Protein AF-A0A9X2DQ20-F1 (afdb_monomer_lite)

Radius of gyration: 16.5 Å; chains: 1; bounding box: 29×31×45 Å

Secondary structure (DSSP, 8-state):
---PPP------TTTT-PPPTTT--HHHHHHHHHHHHHHHHHHHHHHT-

InterPro domains:
  IPR025435 YfhD-like protein [PF14151] (3-45)

Structure (mmCIF, N/CA/C/O backbone):
data_AF-A0A9X2DQ20-F1
#
_entry.id   AF-A0A9X2DQ20-F1
#
loop_
_atom_site.group_PDB
_atom_site.id
_atom_site.type_symbol
_atom_site.label_atom_id
_atom_site.label_alt_id
_atom_site.lab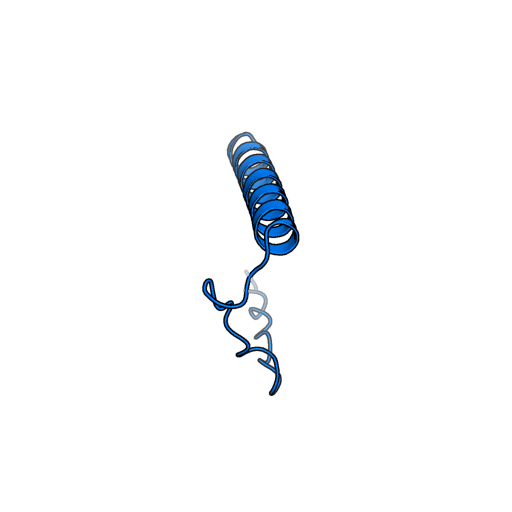el_comp_id
_atom_site.label_asym_id
_atom_site.label_entity_id
_atom_site.label_seq_id
_atom_site.pdbx_PDB_ins_code
_atom_site.Cartn_x
_atom_site.Cartn_y
_atom_site.Cartn_z
_atom_site.occupancy
_atom_site.B_iso_or_equiv
_atom_site.auth_seq_id
_atom_site.auth_comp_id
_atom_site.auth_asym_id
_atom_site.auth_atom_id
_atom_site.pdbx_PDB_model_num
ATOM 1 N N . MET A 1 1 ? -14.674 -8.144 35.902 1.00 45.88 1 MET A N 1
ATOM 2 C CA . MET A 1 1 ? -14.634 -7.709 34.486 1.00 45.88 1 MET A CA 1
ATOM 3 C C . MET A 1 1 ? -13.784 -8.692 33.690 1.00 45.88 1 MET A C 1
ATOM 5 O O . MET A 1 1 ? -12.574 -8.724 33.880 1.00 45.88 1 MET A O 1
ATOM 9 N N . ALA A 1 2 ? -14.406 -9.540 32.870 1.00 54.94 2 ALA A N 1
ATOM 10 C CA . ALA A 1 2 ? -13.695 -10.538 32.071 1.00 54.94 2 ALA A CA 1
ATOM 11 C C . ALA A 1 2 ? -12.971 -9.858 30.895 1.00 54.94 2 ALA A C 1
ATOM 13 O O . ALA A 1 2 ? -13.609 -9.297 30.004 1.00 54.94 2 ALA A O 1
ATOM 14 N N . LYS A 1 3 ? -11.632 -9.875 30.903 1.00 61.81 3 LYS A N 1
ATOM 15 C CA . LYS A 1 3 ? -10.812 -9.432 29.767 1.00 61.81 3 LYS A CA 1
ATOM 16 C C . LYS A 1 3 ? -10.934 -10.493 28.671 1.00 61.81 3 LYS A C 1
ATOM 18 O O . LYS A 1 3 ? -10.496 -11.621 28.872 1.00 61.81 3 LYS A O 1
ATOM 23 N N . LYS A 1 4 ? -11.552 -10.153 27.535 1.00 65.00 4 LYS A N 1
ATOM 24 C CA . LYS A 1 4 ? -11.597 -11.049 26.368 1.00 65.00 4 LYS A CA 1
ATOM 25 C C . LYS A 1 4 ? -10.157 -11.337 25.912 1.00 65.00 4 LYS A C 1
ATOM 27 O O . LYS A 1 4 ? -9.373 -10.385 25.837 1.00 65.00 4 LYS A O 1
ATOM 32 N N . PRO A 1 5 ? -9.790 -12.598 25.627 1.00 66.12 5 PRO A N 1
ATOM 33 C CA . PRO A 1 5 ? -8.465 -12.907 25.111 1.00 66.12 5 PRO A CA 1
ATOM 34 C C . PRO A 1 5 ? -8.281 -12.183 23.774 1.00 66.12 5 PRO A C 1
ATOM 36 O O . PRO A 1 5 ? -9.165 -12.205 22.917 1.00 66.12 5 PRO A O 1
ATOM 39 N N . LYS A 1 6 ? -7.156 -11.476 23.620 1.00 68.12 6 LYS A N 1
ATOM 40 C CA . LYS A 1 6 ? -6.784 -10.874 22.337 1.00 68.12 6 LYS A CA 1
ATOM 41 C C . LYS A 1 6 ? -6.608 -12.024 21.349 1.00 68.12 6 LYS A C 1
ATOM 43 O O . LYS A 1 6 ? -5.802 -12.912 21.613 1.00 68.12 6 LYS A O 1
ATOM 48 N N . ALA A 1 7 ? -7.372 -12.020 20.258 1.00 67.44 7 ALA A N 1
ATOM 49 C CA . ALA A 1 7 ? -7.183 -12.972 19.174 1.00 67.44 7 ALA A CA 1
ATOM 50 C C . ALA A 1 7 ? -5.741 -12.827 18.672 1.00 67.44 7 ALA A C 1
ATOM 52 O O . ALA A 1 7 ? -5.376 -11.787 18.123 1.00 67.44 7 ALA A O 1
ATOM 53 N N . GLN A 1 8 ? -4.904 -13.827 18.942 1.00 64.25 8 GLN A N 1
ATOM 54 C CA . GLN A 1 8 ? -3.587 -13.918 18.336 1.00 64.25 8 GLN A CA 1
ATOM 55 C C . GLN A 1 8 ? -3.829 -14.211 16.861 1.00 64.25 8 GLN A C 1
ATOM 57 O O . GLN A 1 8 ? -4.279 -15.297 16.508 1.00 64.25 8 GLN A O 1
ATOM 62 N N . GLN A 1 9 ? -3.611 -13.210 16.011 1.00 70.62 9 GLN A N 1
ATOM 63 C CA . GLN A 1 9 ? -3.553 -13.422 14.573 1.00 70.62 9 GLN A CA 1
ATOM 64 C C . GLN A 1 9 ? -2.344 -14.330 14.332 1.00 70.62 9 GLN A C 1
ATOM 66 O O . GLN A 1 9 ? -1.203 -13.894 14.472 1.00 70.62 9 GLN A O 1
ATOM 71 N N . GLN A 1 10 ? -2.599 -15.621 14.108 1.00 68.31 10 GLN A N 1
ATOM 72 C CA . GLN A 1 10 ? -1.569 -16.561 13.688 1.00 68.31 10 GLN A CA 1
ATOM 73 C C . GLN A 1 10 ? -1.043 -16.069 12.349 1.00 68.31 10 GLN A C 1
ATOM 75 O O . GLN A 1 10 ? -1.803 -16.015 11.385 1.00 68.31 10 GLN A O 1
ATOM 80 N N . LYS A 1 11 ? 0.234 -15.685 12.320 1.00 71.44 11 LYS A N 1
ATOM 81 C CA . LYS A 1 11 ? 0.897 -15.361 11.068 1.00 71.44 11 LYS A CA 1
ATOM 82 C C . LYS A 1 11 ? 1.083 -16.651 10.274 1.00 71.44 11 LYS A C 1
ATOM 84 O O . LYS A 1 11 ? 1.694 -17.596 10.777 1.00 71.44 11 LYS A O 1
ATOM 89 N N . GLY A 1 12 ? 0.492 -16.721 9.089 1.00 73.31 12 GLY A N 1
ATOM 90 C CA . GLY A 1 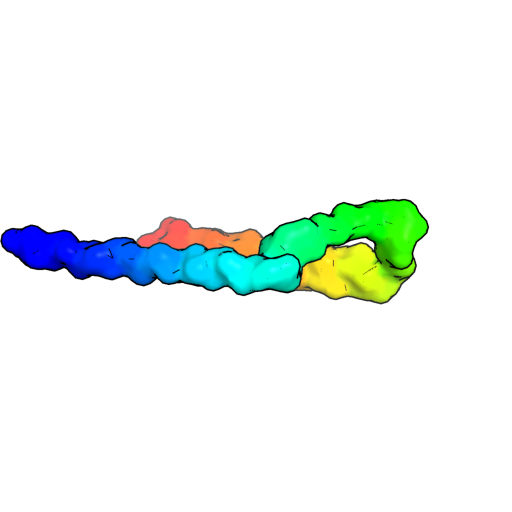12 ? 0.711 -17.802 8.138 1.00 73.31 12 GLY A CA 1
ATOM 91 C C . GLY A 1 12 ? 2.079 -17.674 7.455 1.00 73.31 12 GLY A C 1
ATOM 92 O O . GLY A 1 12 ? 2.699 -16.615 7.508 1.00 73.31 12 GLY A O 1
ATOM 93 N N . PRO A 1 13 ? 2.548 -18.719 6.755 1.00 73.31 13 PRO A N 1
ATOM 94 C CA . PRO A 1 13 ? 3.852 -18.723 6.079 1.00 73.31 13 PRO A CA 1
ATOM 95 C C . PRO A 1 13 ? 4.002 -17.671 4.961 1.00 73.31 13 PRO A C 1
ATOM 97 O O . PRO A 1 13 ? 5.098 -17.485 4.451 1.00 73.31 13 PRO A O 1
ATOM 100 N N . TYR A 1 14 ? 2.919 -16.986 4.581 1.00 72.69 14 TYR A N 1
ATOM 101 C CA . TYR A 1 14 ? 2.899 -15.938 3.555 1.00 72.69 14 TYR A CA 1
ATOM 102 C C . TYR A 1 14 ? 2.652 -14.532 4.128 1.00 72.69 14 TYR A C 1
ATOM 104 O O . TYR A 1 14 ? 2.573 -13.572 3.368 1.00 72.69 14 TYR A O 1
ATOM 112 N N . ASP A 1 15 ? 2.543 -14.388 5.452 1.00 72.25 15 ASP A N 1
ATOM 113 C CA . ASP A 1 15 ? 2.284 -13.089 6.096 1.00 72.25 15 ASP A CA 1
ATOM 114 C C . ASP A 1 15 ? 3.545 -12.214 6.228 1.00 72.25 15 ASP A C 1
ATOM 116 O O . ASP A 1 15 ? 3.477 -11.097 6.743 1.00 72.25 15 ASP A O 1
ATOM 120 N N . GLU A 1 16 ? 4.698 -12.713 5.780 1.00 75.19 16 GLU A N 1
ATOM 121 C CA . GLU A 1 16 ? 6.000 -12.031 5.828 1.00 75.19 16 GLU A CA 1
ATOM 122 C C . GLU A 1 16 ? 6.439 -11.495 4.457 1.00 75.19 16 GLU A C 1
ATOM 124 O O . GLU A 1 16 ? 7.616 -11.229 4.231 1.00 75.19 16 GLU A O 1
ATOM 129 N N . VAL A 1 17 ? 5.506 -11.339 3.515 1.00 74.94 17 VAL A N 1
ATOM 130 C CA . VAL A 1 17 ? 5.817 -10.710 2.228 1.00 74.94 17 VAL A CA 1
ATOM 131 C C . VAL A 1 17 ? 5.882 -9.196 2.421 1.00 74.94 17 VAL A C 1
ATOM 133 O O . VAL A 1 17 ? 4.863 -8.532 2.616 1.00 74.94 17 VAL A O 1
ATOM 136 N N . GLU A 1 18 ? 7.097 -8.657 2.383 1.00 76.12 18 GLU A N 1
ATOM 137 C CA . GLU A 1 18 ? 7.352 -7.219 2.442 1.00 76.12 18 GLU A CA 1
ATOM 138 C C . GLU A 1 18 ? 7.247 -6.575 1.055 1.00 76.12 18 GLU A C 1
ATOM 140 O O . GLU A 1 18 ? 7.593 -7.161 0.028 1.00 76.12 18 GLU A O 1
ATOM 145 N N . PHE A 1 19 ? 6.759 -5.338 1.029 1.00 75.00 19 PHE A N 1
ATOM 146 C CA . PHE A 1 19 ? 6.673 -4.541 -0.187 1.00 75.00 19 PHE A CA 1
ATOM 147 C C . PHE A 1 19 ? 8.068 -4.056 -0.614 1.00 75.00 19 PHE A C 1
ATOM 149 O O . PHE A 1 19 ? 8.771 -3.435 0.180 1.00 75.00 19 PHE A O 1
ATOM 156 N N . SER A 1 20 ? 8.445 -4.295 -1.874 1.00 82.25 20 SER A N 1
ATOM 157 C CA . SER A 1 20 ? 9.690 -3.787 -2.465 1.00 82.25 20 SER A CA 1
ATOM 158 C C . SER A 1 20 ? 9.409 -2.587 -3.370 1.00 82.25 20 SER A C 1
ATOM 160 O O . SER A 1 20 ? 8.749 -2.720 -4.399 1.00 82.25 20 SER A O 1
ATOM 162 N N . GLU A 1 21 ? 9.947 -1.417 -3.014 1.00 77.88 21 GLU A N 1
ATOM 163 C CA . GLU A 1 21 ? 9.795 -0.175 -3.791 1.00 77.88 21 GLU A CA 1
ATOM 164 C C . GLU A 1 21 ? 10.437 -0.231 -5.188 1.00 77.88 21 GLU A C 1
ATOM 166 O O . GLU A 1 21 ? 10.017 0.513 -6.077 1.00 77.88 21 GLU A O 1
ATOM 171 N N . GLU A 1 22 ? 11.437 -1.098 -5.380 1.00 80.19 22 GLU A N 1
ATOM 172 C CA . GLU A 1 22 ? 12.139 -1.298 -6.656 1.00 80.19 22 GLU A CA 1
ATOM 173 C C . GLU A 1 22 ? 11.294 -2.090 -7.663 1.00 80.19 22 GLU A C 1
ATOM 175 O O . GLU A 1 22 ? 11.379 -1.856 -8.867 1.00 80.19 22 GLU A O 1
ATOM 180 N N . LEU A 1 23 ? 10.449 -2.999 -7.168 1.00 81.12 23 LEU A N 1
ATOM 181 C CA . LEU A 1 23 ? 9.541 -3.806 -7.989 1.00 81.12 23 LEU A CA 1
ATOM 182 C C . LEU A 1 23 ? 8.163 -3.164 -8.163 1.00 81.12 23 LEU A C 1
ATOM 184 O O . LEU A 1 23 ? 7.402 -3.591 -9.026 1.00 81.12 23 LEU A O 1
ATOM 188 N N . ALA A 1 24 ? 7.849 -2.161 -7.347 1.00 83.62 24 ALA A N 1
ATOM 189 C CA . ALA A 1 24 ? 6.561 -1.499 -7.360 1.00 83.62 24 ALA A CA 1
ATOM 190 C C . ALA A 1 24 ? 6.403 -0.581 -8.570 1.00 83.62 24 ALA A C 1
ATOM 192 O O . ALA A 1 24 ? 7.162 0.382 -8.749 1.00 83.62 24 ALA A O 1
ATOM 193 N N . ASP A 1 25 ? 5.361 -0.831 -9.354 1.00 87.31 25 ASP A N 1
ATOM 194 C CA . ASP A 1 25 ? 5.011 0.033 -10.469 1.00 87.31 25 ASP A CA 1
ATOM 195 C C . ASP A 1 25 ? 4.166 1.246 -10.021 1.00 87.31 25 ASP A C 1
ATOM 197 O O . ASP A 1 25 ? 3.889 1.475 -8.836 1.00 87.31 25 ASP A O 1
ATOM 201 N N . GLY A 1 26 ? 3.786 2.098 -10.978 1.00 87.69 26 GLY A N 1
ATOM 202 C CA . GLY A 1 26 ? 2.959 3.271 -10.687 1.00 87.69 26 GLY A CA 1
ATOM 203 C C . GLY A 1 26 ? 1.582 2.914 -10.112 1.00 87.69 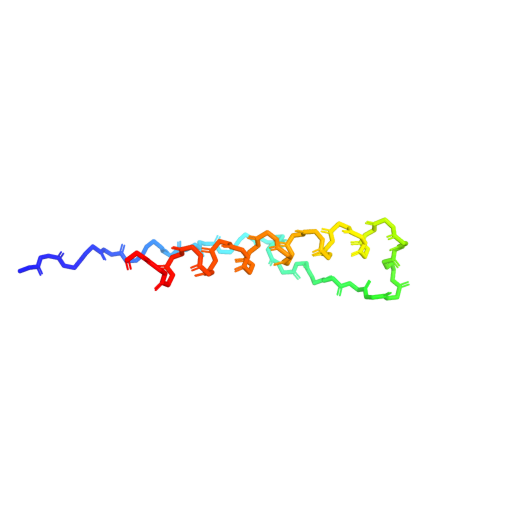26 GLY A C 1
ATOM 204 O O . GLY A 1 26 ? 1.067 3.646 -9.267 1.00 87.69 26 GLY A O 1
ATOM 205 N N . ALA A 1 27 ? 1.006 1.780 -10.518 1.00 88.31 27 ALA A N 1
ATOM 206 C CA . ALA A 1 27 ? -0.298 1.337 -10.042 1.00 88.31 27 ALA A CA 1
ATOM 207 C C . ALA A 1 27 ? -0.228 0.841 -8.590 1.00 88.31 27 ALA A C 1
ATOM 209 O O . ALA A 1 27 ? -1.127 1.150 -7.800 1.00 88.31 27 ALA A O 1
ATOM 210 N N . ASP A 1 28 ? 0.855 0.156 -8.215 1.00 88.50 28 ASP A N 1
ATOM 211 C CA . ASP A 1 28 ? 1.101 -0.289 -6.840 1.00 88.50 28 ASP A CA 1
ATOM 212 C C . ASP A 1 28 ? 1.211 0.895 -5.872 1.00 88.50 28 ASP A C 1
ATOM 214 O O . ASP A 1 28 ? 0.598 0.911 -4.797 1.00 88.50 28 ASP A O 1
ATOM 218 N N . ARG A 1 29 ? 1.944 1.939 -6.278 1.00 85.50 29 ARG A N 1
ATOM 219 C CA . ARG A 1 29 ? 2.093 3.171 -5.486 1.00 85.50 29 ARG A CA 1
ATOM 220 C C . ARG A 1 29 ? 0.756 3.882 -5.298 1.00 85.50 29 ARG A C 1
ATOM 222 O O . ARG A 1 29 ? 0.420 4.275 -4.177 1.00 85.50 29 ARG A O 1
ATOM 229 N N . ASP A 1 30 ? -0.032 3.992 -6.363 1.00 88.44 30 ASP A N 1
ATOM 230 C CA . ASP A 1 30 ? -1.360 4.605 -6.313 1.00 88.44 30 ASP A CA 1
ATOM 231 C C . ASP A 1 30 ? -2.327 3.813 -5.419 1.00 88.44 30 ASP A C 1
ATOM 233 O O . ASP A 1 30 ? -3.116 4.400 -4.666 1.00 88.44 30 ASP A O 1
ATOM 237 N N . ALA A 1 31 ? -2.266 2.480 -5.462 1.00 89.69 31 ALA A N 1
ATOM 238 C CA . ALA A 1 31 ? -3.069 1.616 -4.605 1.00 89.69 31 ALA A CA 1
ATOM 239 C C . ALA A 1 31 ? -2.713 1.804 -3.121 1.00 89.69 31 ALA A C 1
ATOM 241 O O . ALA A 1 31 ? -3.611 2.006 -2.293 1.00 89.69 31 ALA A O 1
ATOM 242 N N . MET A 1 32 ? -1.418 1.826 -2.786 1.00 88.00 32 MET A N 1
ATOM 243 C CA . MET A 1 32 ? -0.956 2.065 -1.415 1.00 88.00 32 MET A CA 1
ATOM 244 C C . MET A 1 32 ? -1.342 3.456 -0.903 1.00 8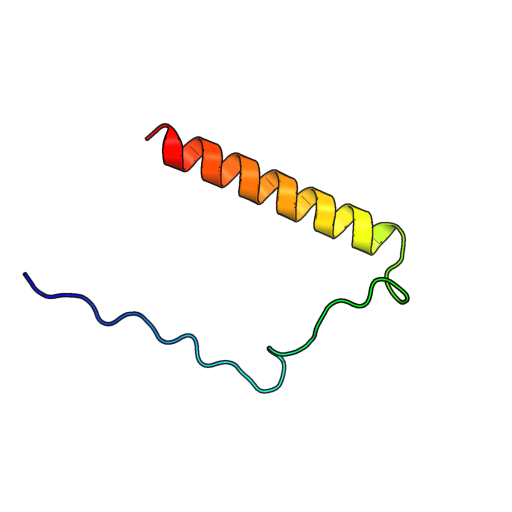8.00 32 MET A C 1
ATOM 246 O O . MET A 1 32 ? -1.823 3.585 0.227 1.00 88.00 32 MET A O 1
ATOM 250 N N . ALA A 1 33 ? -1.216 4.486 -1.742 1.00 90.31 33 ALA A N 1
ATOM 251 C CA . ALA A 1 33 ? -1.612 5.848 -1.392 1.00 90.31 33 ALA A CA 1
ATOM 252 C C . ALA A 1 33 ? -3.114 5.943 -1.066 1.00 90.31 33 ALA A C 1
ATOM 254 O O . ALA A 1 33 ? -3.508 6.568 -0.075 1.00 90.31 33 ALA A O 1
ATOM 255 N N . ARG A 1 34 ? -3.971 5.272 -1.850 1.00 92.38 34 ARG A N 1
ATOM 256 C CA . ARG A 1 34 ? -5.419 5.208 -1.581 1.00 92.38 34 ARG A CA 1
ATOM 257 C C . ARG A 1 34 ? -5.731 4.479 -0.276 1.00 92.38 34 ARG A C 1
ATOM 259 O O . ARG A 1 34 ? -6.606 4.930 0.467 1.00 92.38 34 ARG A O 1
ATOM 266 N N . MET A 1 35 ? -5.022 3.386 0.010 1.00 89.75 35 MET A N 1
ATOM 267 C CA . MET A 1 35 ? -5.189 2.633 1.254 1.00 89.75 35 MET A CA 1
ATOM 268 C C . MET A 1 35 ? -4.825 3.488 2.474 1.00 89.75 35 MET A C 1
ATOM 270 O O . MET A 1 35 ? -5.633 3.608 3.397 1.00 89.75 35 MET A O 1
ATOM 274 N N . GLN A 1 36 ? -3.665 4.152 2.452 1.00 90.31 36 GLN A N 1
ATOM 275 C CA . GLN A 1 36 ? -3.237 5.043 3.536 1.00 90.31 36 GLN A CA 1
ATOM 276 C C . GLN A 1 36 ? -4.229 6.191 3.762 1.00 90.31 36 GLN A C 1
ATOM 278 O O . GLN A 1 36 ? -4.639 6.439 4.897 1.00 90.31 36 GLN A O 1
ATOM 283 N N . ALA A 1 37 ? -4.700 6.835 2.689 1.00 90.62 37 ALA A N 1
ATOM 284 C CA . ALA A 1 37 ? -5.684 7.912 2.792 1.00 90.62 37 ALA A CA 1
ATOM 285 C C . ALA A 1 37 ? -7.013 7.445 3.421 1.00 90.62 37 ALA A C 1
ATOM 287 O O . ALA A 1 37 ? -7.641 8.179 4.197 1.00 90.62 37 ALA A O 1
ATOM 288 N N . ALA A 1 38 ? -7.456 6.223 3.110 1.00 91.25 38 ALA A N 1
ATOM 289 C CA . ALA A 1 38 ? -8.649 5.634 3.712 1.00 91.25 38 ALA A CA 1
ATOM 290 C C . ALA A 1 38 ? -8.457 5.358 5.212 1.00 91.25 38 ALA A C 1
ATOM 292 O O . ALA A 1 38 ? -9.335 5.698 6.017 1.00 91.25 38 ALA A O 1
ATOM 293 N N . ASP A 1 39 ? -7.303 4.814 5.592 1.00 91.50 39 ASP A N 1
ATOM 294 C CA . ASP A 1 39 ? -6.938 4.543 6.982 1.00 91.50 39 ASP A CA 1
ATOM 295 C C . ASP A 1 39 ? -6.861 5.822 7.817 1.00 91.50 39 ASP A C 1
ATOM 297 O O . ASP A 1 39 ? -7.416 5.888 8.921 1.00 91.50 39 ASP A O 1
ATOM 301 N N . ASP A 1 40 ? -6.250 6.876 7.283 1.00 89.50 40 ASP A N 1
ATOM 302 C CA . ASP A 1 40 ? -6.160 8.170 7.957 1.00 89.50 40 ASP A CA 1
ATOM 303 C C . ASP A 1 40 ? -7.539 8.796 8.151 1.00 89.50 40 ASP A C 1
ATOM 305 O O . ASP A 1 40 ? -7.876 9.274 9.243 1.00 89.50 40 ASP A O 1
ATOM 309 N N . ARG A 1 41 ? -8.403 8.705 7.135 1.00 86.56 41 ARG A N 1
ATOM 310 C CA . ARG A 1 41 ? -9.798 9.144 7.246 1.00 86.56 41 ARG A CA 1
ATOM 311 C C . ARG A 1 41 ? -10.558 8.342 8.304 1.00 86.56 41 ARG A C 1
ATOM 313 O O . ARG A 1 41 ? -11.353 8.917 9.054 1.00 86.56 41 ARG A O 1
ATOM 320 N N . ALA A 1 42 ? -10.331 7.033 8.395 1.00 87.44 42 ALA A N 1
ATOM 321 C CA .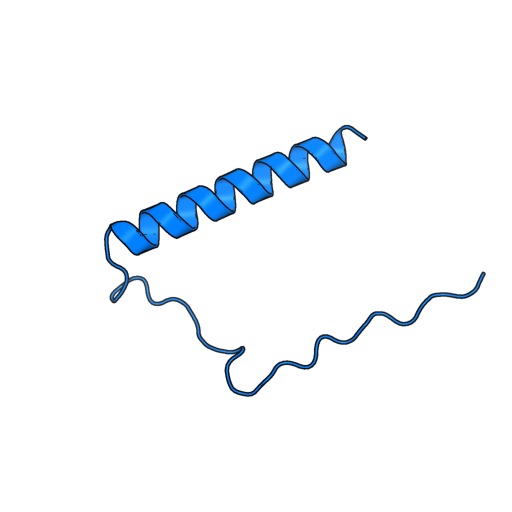 ALA A 1 42 ? -10.954 6.179 9.403 1.00 87.44 42 ALA A CA 1
ATOM 322 C C . ALA A 1 42 ? -10.458 6.504 10.824 1.00 87.44 42 ALA A C 1
ATOM 324 O O . ALA A 1 42 ? -11.270 6.590 11.752 1.00 87.44 42 ALA A O 1
ATOM 325 N N . LYS A 1 43 ? -9.156 6.758 11.000 1.00 85.88 43 LYS A N 1
ATOM 326 C CA . LYS A 1 43 ? -8.559 7.194 12.275 1.00 85.88 43 LYS A CA 1
ATOM 327 C C . LYS A 1 43 ? -9.125 8.540 12.729 1.00 85.88 43 LYS A C 1
ATOM 329 O O . LYS A 1 43 ? -9.527 8.669 13.887 1.00 85.88 43 LYS A O 1
ATOM 334 N N . GLN A 1 44 ? -9.250 9.513 11.824 1.00 78.62 44 GLN A N 1
ATOM 335 C CA . GLN A 1 44 ? -9.868 10.808 12.135 1.00 78.62 44 GLN A CA 1
ATOM 336 C C . GLN A 1 44 ? -11.336 10.664 12.560 1.00 78.62 44 GLN A C 1
ATOM 338 O O . GLN A 1 44 ? -11.764 11.302 13.522 1.00 78.62 44 GLN A O 1
ATOM 343 N N . LYS A 1 45 ? -12.106 9.790 11.896 1.00 73.31 45 LYS A N 1
ATOM 344 C CA . LYS A 1 45 ? -13.494 9.491 12.288 1.00 73.31 45 LYS A CA 1
ATOM 345 C C . LYS A 1 45 ? -13.588 8.814 13.657 1.00 73.31 45 LYS A C 1
ATOM 347 O O . LYS A 1 45 ? -14.506 9.128 14.405 1.00 73.31 45 LYS A O 1
ATOM 352 N N . LYS A 1 46 ? -12.656 7.916 14.003 1.00 69.06 46 LYS A N 1
ATOM 353 C CA . LYS A 1 46 ? -12.596 7.289 15.337 1.00 69.06 46 LYS A CA 1
ATOM 354 C C . LYS A 1 46 ? -12.243 8.290 16.439 1.00 69.06 46 LYS A C 1
ATOM 356 O O . LYS A 1 46 ? -12.805 8.187 17.516 1.00 69.06 46 LYS A O 1
ATOM 361 N N . LYS A 1 47 ? -11.360 9.262 16.174 1.00 64.62 47 LYS A N 1
ATOM 362 C CA . LYS A 1 47 ? -10.958 10.289 17.158 1.00 64.62 47 LYS A CA 1
ATOM 363 C C . LYS A 1 47 ? -12.056 11.325 17.450 1.00 64.62 47 LYS A C 1
ATOM 365 O O . LYS A 1 47 ? -12.008 11.973 18.485 1.00 64.62 47 LYS A O 1
ATOM 370 N N . LYS A 1 48 ? -13.023 11.499 16.540 1.00 60.03 48 LYS A N 1
ATOM 371 C CA . LYS A 1 48 ? -14.175 12.405 16.709 1.00 60.03 48 LYS A CA 1
ATOM 372 C C . LYS A 1 48 ? -15.401 11.748 17.368 1.00 60.03 48 LYS A C 1
ATOM 374 O O . LYS A 1 48 ? -16.421 12.421 17.488 1.00 60.03 48 LYS A O 1
ATOM 379 N N . ARG A 1 49 ? -15.335 10.461 17.720 1.00 51.56 49 ARG A N 1
ATOM 380 C CA . ARG A 1 49 ? -16.412 9.736 18.411 1.00 51.56 49 ARG A CA 1
ATOM 381 C C . ARG A 1 49 ? -16.148 9.629 19.900 1.00 51.56 49 ARG A C 1
ATOM 383 O O . ARG A 1 49 ? -14.957 9.565 20.269 1.00 51.56 49 ARG A O 1
#

Foldseek 3Di:
DDDDPDPDPPQDPPNPDDDDPVPDDPVNVVVVVVVVVVVVVVVVVVVVD

Organism: NCBI:txid1653776

Seq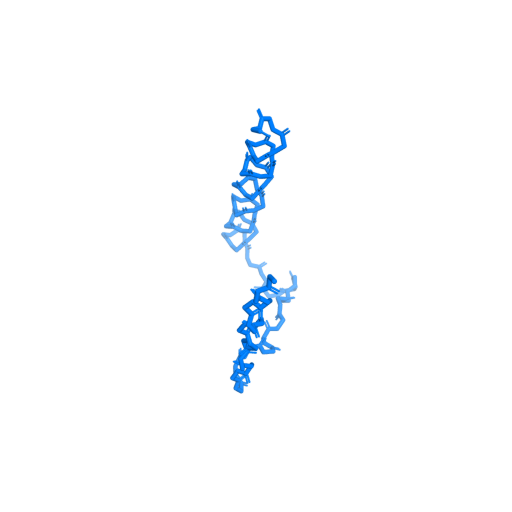uence (49 aa):
MAKKPKAQQQKGPYDEVEFSEELADGADRDAMARMQAADDRAKQKKKKR

pLDDT: mean 77.3, std 11.54, range [45.88, 92.38]